Protein AF-A0A6N8XDD1-F1 (afdb_monomer)

Secondary structure (DSSP, 8-state):
-HHHHHHHHHHHHHHHHHTT-HHHHHHHHHHHHHHHTTSS-HHHHHHHHHHHHHHHHHHHHHHHHHHHTT----

Foldseek 3Di:
DVVVVVVVLVVVLVVCVVVVQVQLNVCVVVLVVCVVVVVDDPVVSVVVSVVSSVVVVVVVVVVVCVVPPPDPDD

Mean predicted aligned error: 6.18 Å

Sequence (74 aa):
MKALAGDRRARLRAMLADLKMPGALEAVDGILAQADSGAVTASEAIEELLSAQILLRNNRRLQAAMRSSRLPAV

Structure (mmCIF, N/CA/C/O backbone):
data_AF-A0A6N8XDD1-F1
#
_entry.id   AF-A0A6N8XDD1-F1
#
loop_
_atom_site.group_PDB
_atom_site.id
_atom_site.type_symbol
_atom_site.label_atom_id
_atom_site.label_alt_id
_atom_site.label_comp_id
_atom_site.label_asym_id
_atom_site.label_entity_id
_atom_site.label_seq_id
_atom_site.pdbx_PDB_ins_code
_atom_site.Cartn_x
_atom_site.Cartn_y
_atom_site.Cartn_z
_atom_site.occupancy
_atom_site.B_iso_or_equiv
_atom_site.auth_seq_id
_atom_site.auth_comp_id
_atom_site.auth_asym_id
_atom_site.auth_atom_id
_atom_site.pdbx_PDB_model_num
ATOM 1 N N . MET A 1 1 ? -23.413 -4.703 5.868 1.00 58.62 1 MET A N 1
ATOM 2 C CA . MET A 1 1 ? -22.443 -3.692 5.371 1.00 58.62 1 MET A CA 1
ATOM 3 C C . MET A 1 1 ? -21.057 -4.253 5.014 1.00 58.62 1 MET A C 1
ATOM 5 O O . MET A 1 1 ? -20.491 -3.794 4.034 1.00 58.62 1 MET A O 1
ATOM 9 N N . LYS A 1 2 ? -20.508 -5.261 5.715 1.00 55.41 2 LYS A N 1
ATOM 10 C CA . LYS A 1 2 ? -19.135 -5.784 5.498 1.00 55.41 2 LYS A CA 1
ATOM 11 C C . LYS A 1 2 ? -18.835 -6.352 4.092 1.00 55.41 2 LYS A C 1
ATOM 13 O O . LYS A 1 2 ? -17.711 -6.227 3.619 1.00 55.41 2 LYS A O 1
ATOM 18 N N . ALA A 1 3 ? -19.837 -6.894 3.394 1.00 60.75 3 ALA A N 1
ATOM 19 C CA . ALA A 1 3 ? -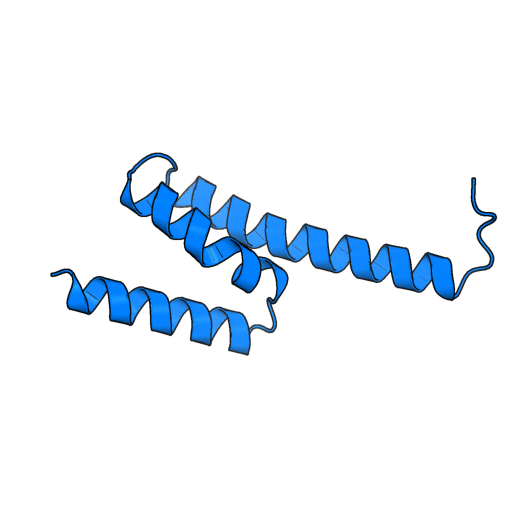19.690 -7.363 2.009 1.00 60.75 3 ALA A CA 1
ATOM 20 C C . ALA A 1 3 ? -19.370 -6.225 1.014 1.00 60.75 3 ALA A C 1
ATOM 22 O O . ALA A 1 3 ? -18.538 -6.398 0.128 1.00 60.75 3 ALA A O 1
ATOM 23 N N . LEU A 1 4 ? -19.957 -5.035 1.210 1.00 64.50 4 LEU A N 1
ATOM 24 C CA . LEU A 1 4 ? -19.710 -3.852 0.370 1.00 64.50 4 LEU A CA 1
ATOM 25 C C . LEU A 1 4 ? -18.289 -3.304 0.560 1.00 64.50 4 LEU A C 1
ATOM 27 O O . LEU A 1 4 ? -17.670 -2.833 -0.393 1.00 64.50 4 LEU A O 1
ATOM 31 N N . ALA A 1 5 ? -17.756 -3.395 1.783 1.00 66.94 5 ALA A N 1
ATOM 32 C CA . ALA A 1 5 ? -16.379 -3.009 2.074 1.00 66.94 5 ALA A CA 1
ATOM 33 C C . ALA A 1 5 ? -15.383 -3.937 1.358 1.00 66.94 5 ALA A C 1
ATOM 35 O O . ALA A 1 5 ? -14.463 -3.448 0.708 1.00 66.94 5 ALA A O 1
ATOM 36 N N . GLY A 1 6 ? -15.608 -5.258 1.386 1.00 77.62 6 GLY A N 1
ATOM 37 C CA . GLY A 1 6 ? -14.785 -6.226 0.647 1.00 77.62 6 GLY A CA 1
ATOM 38 C C . GLY A 1 6 ? -14.750 -5.954 -0.862 1.00 77.62 6 GLY A C 1
ATOM 39 O O . GLY A 1 6 ? -13.675 -5.920 -1.461 1.00 77.62 6 GLY A O 1
ATOM 40 N N . ASP A 1 7 ? -15.909 -5.656 -1.447 1.00 88.00 7 ASP A N 1
ATOM 41 C CA . ASP A 1 7 ? -16.056 -5.273 -2.855 1.00 88.00 7 ASP A CA 1
ATOM 42 C C . ASP A 1 7 ? -15.341 -3.942 -3.183 1.00 88.00 7 ASP A C 1
ATOM 44 O O . ASP A 1 7 ? -14.643 -3.813 -4.191 1.00 88.00 7 ASP A O 1
ATOM 48 N N . ARG A 1 8 ? -15.404 -2.946 -2.285 1.00 90.31 8 ARG A N 1
ATOM 49 C CA . ARG A 1 8 ? -14.645 -1.690 -2.432 1.00 90.31 8 ARG A CA 1
ATOM 50 C C . ARG A 1 8 ? -13.131 -1.928 -2.414 1.00 90.31 8 ARG A C 1
ATOM 52 O O . ARG A 1 8 ? -12.439 -1.383 -3.272 1.00 90.31 8 ARG A O 1
ATOM 59 N N . ARG A 1 9 ? -12.622 -2.754 -1.491 1.00 92.00 9 ARG A N 1
ATOM 60 C CA . ARG A 1 9 ? -11.187 -3.090 -1.419 1.00 92.00 9 ARG A CA 1
ATOM 61 C C . ARG A 1 9 ? -10.718 -3.831 -2.673 1.00 92.00 9 ARG A C 1
ATOM 63 O O . ARG A 1 9 ? -9.645 -3.539 -3.189 1.00 92.00 9 ARG A O 1
ATOM 70 N N . ALA A 1 10 ? -11.527 -4.753 -3.198 1.00 94.06 10 ALA A N 1
ATOM 71 C CA . ALA A 1 10 ? -11.228 -5.450 -4.448 1.00 94.06 10 ALA A CA 1
ATOM 72 C C . ALA A 1 10 ? -11.123 -4.481 -5.639 1.00 94.06 10 ALA A C 1
ATOM 74 O O . ALA A 1 10 ? -10.140 -4.531 -6.380 1.00 94.06 10 ALA A O 1
ATOM 75 N N . ARG A 1 11 ? -12.070 -3.541 -5.775 1.00 95.75 11 ARG A N 1
ATOM 76 C CA . ARG A 1 11 ? -12.003 -2.489 -6.804 1.00 95.75 11 ARG A CA 1
ATOM 77 C C . ARG A 1 11 ? -10.767 -1.605 -6.674 1.00 95.75 11 ARG A C 1
ATOM 79 O O . ARG A 1 11 ? -10.130 -1.325 -7.681 1.00 95.75 11 ARG A O 1
ATOM 86 N N . LEU A 1 12 ? -10.404 -1.198 -5.456 1.00 95.12 12 LEU A N 1
ATOM 87 C CA . LEU A 1 12 ? -9.196 -0.395 -5.232 1.00 95.12 12 LEU A CA 1
ATOM 88 C C . LEU A 1 12 ? -7.935 -1.135 -5.690 1.00 95.12 12 LEU A C 1
ATOM 90 O O . LEU A 1 12 ? -7.126 -0.560 -6.412 1.00 95.12 12 LEU A O 1
ATOM 94 N N . ARG A 1 13 ? -7.795 -2.426 -5.361 1.00 95.94 13 ARG A N 1
ATOM 95 C CA . ARG A 1 13 ? -6.669 -3.240 -5.853 1.00 95.94 13 ARG A CA 1
ATOM 96 C C . ARG A 1 13 ? -6.658 -3.340 -7.379 1.00 95.94 13 ARG A C 1
ATOM 98 O O . ARG A 1 13 ? -5.604 -3.182 -7.985 1.00 95.94 13 ARG A O 1
ATOM 105 N N . ALA A 1 14 ? -7.818 -3.536 -8.008 1.00 97.06 14 ALA A N 1
ATOM 106 C CA . ALA A 1 14 ? -7.916 -3.565 -9.467 1.00 97.06 14 ALA A CA 1
ATOM 107 C C . ALA A 1 14 ? -7.477 -2.233 -10.104 1.00 97.06 14 ALA A C 1
ATOM 109 O O . ALA A 1 14 ? -6.695 -2.242 -11.050 1.00 97.06 14 ALA A O 1
ATOM 110 N N . MET A 1 15 ? -7.898 -1.094 -9.544 1.00 97.38 15 MET A N 1
ATOM 111 C CA . MET A 1 15 ? -7.472 0.234 -10.004 1.00 97.38 15 MET A CA 1
ATOM 112 C C . MET A 1 15 ? -5.957 0.434 -9.860 1.00 97.38 15 MET A C 1
ATOM 114 O O . MET A 1 15 ? -5.310 0.903 -10.790 1.00 97.38 15 MET A O 1
ATOM 118 N N . LEU A 1 16 ? -5.362 0.045 -8.727 1.00 97.31 16 LEU A N 1
ATOM 119 C CA . LEU A 1 16 ? -3.911 0.156 -8.520 1.00 97.31 16 LEU A CA 1
ATOM 120 C C . LEU A 1 16 ? -3.110 -0.743 -9.476 1.00 97.31 16 LEU A C 1
ATOM 122 O O . LEU A 1 16 ? -2.032 -0.358 -9.937 1.00 97.31 16 LEU A O 1
ATOM 126 N N . ALA A 1 17 ? -3.640 -1.925 -9.801 1.00 97.50 17 ALA A N 1
ATOM 127 C CA . ALA A 1 17 ? -3.054 -2.823 -10.791 1.00 97.50 17 ALA A CA 1
ATOM 128 C C . ALA A 1 17 ? -3.129 -2.249 -12.216 1.00 97.50 17 ALA A C 1
ATOM 130 O O . ALA A 1 17 ? -2.170 -2.379 -12.986 1.00 97.50 17 ALA A O 1
ATOM 131 N N . ASP A 1 18 ? -4.235 -1.588 -12.561 1.00 98.06 18 ASP A N 1
ATOM 132 C CA . ASP A 1 18 ? -4.401 -0.908 -13.846 1.00 98.06 18 ASP A CA 1
ATOM 133 C C . ASP A 1 18 ? -3.426 0.272 -13.981 1.00 98.06 18 ASP A C 1
ATOM 135 O O . ASP A 1 18 ? -2.663 0.348 -14.946 1.00 98.06 18 ASP A O 1
ATOM 139 N N . LEU A 1 19 ? -3.306 1.082 -12.921 1.00 97.31 19 LEU A N 1
ATOM 140 C CA . LEU A 1 19 ? -2.358 2.199 -12.806 1.00 97.31 19 LEU A CA 1
ATOM 141 C C . LEU A 1 19 ? -0.882 1.776 -12.699 1.00 97.31 19 LEU A C 1
ATOM 143 O O . LEU A 1 19 ? -0.002 2.632 -12.604 1.00 97.31 19 LEU A O 1
ATOM 147 N N . LYS A 1 20 ? -0.582 0.470 -12.702 1.00 97.19 20 LYS A N 1
ATOM 148 C CA . LYS A 1 20 ? 0.780 -0.074 -12.568 1.00 97.19 20 LYS A CA 1
ATOM 149 C C . LYS A 1 20 ? 1.495 0.453 -11.321 1.00 97.19 20 LYS A C 1
ATOM 151 O O . LYS A 1 20 ? 2.665 0.844 -11.376 1.00 97.19 20 LYS A O 1
ATOM 156 N N . MET A 1 21 ? 0.803 0.425 -10.183 1.00 97.94 21 MET A N 1
ATOM 157 C CA . MET A 1 21 ? 1.338 0.857 -8.891 1.00 97.94 21 MET A CA 1
ATOM 158 C C . MET A 1 21 ? 1.633 -0.328 -7.952 1.00 97.94 21 MET A C 1
ATOM 160 O O . MET A 1 21 ? 0.922 -0.517 -6.966 1.00 97.94 21 MET A O 1
ATOM 164 N N . PRO A 1 22 ? 2.670 -1.148 -8.221 1.00 96.31 22 PRO A N 1
ATOM 165 C CA . PRO A 1 22 ? 2.977 -2.318 -7.399 1.00 96.31 22 PRO A CA 1
ATOM 166 C C . PRO A 1 22 ? 3.370 -1.966 -5.957 1.00 96.31 22 PRO A C 1
ATOM 168 O O . PRO A 1 22 ? 2.998 -2.696 -5.051 1.00 96.31 22 PRO A O 1
ATOM 171 N N . GLY A 1 23 ? 4.027 -0.826 -5.716 1.00 96.25 23 GLY A N 1
ATOM 172 C CA . GLY A 1 23 ? 4.380 -0.404 -4.355 1.00 96.25 23 GLY A CA 1
ATOM 173 C C . GLY A 1 23 ? 3.153 0.003 -3.544 1.00 96.25 23 GLY A C 1
ATOM 174 O O . GLY A 1 23 ? 3.057 -0.302 -2.362 1.00 96.25 23 GLY A O 1
ATOM 175 N N . ALA A 1 24 ? 2.164 0.618 -4.197 1.00 96.94 24 ALA A N 1
ATOM 176 C CA . ALA A 1 24 ? 0.874 0.886 -3.567 1.00 96.94 24 ALA A CA 1
ATOM 177 C C . ALA A 1 24 ? 0.086 -0.410 -3.306 1.00 96.94 24 ALA A C 1
ATOM 179 O O . ALA A 1 24 ? -0.525 -0.540 -2.252 1.00 96.94 24 ALA A O 1
ATOM 180 N N . LEU A 1 25 ? 0.112 -1.379 -4.232 1.00 97.25 25 LEU A N 1
ATOM 181 C CA . LEU A 1 25 ? -0.542 -2.684 -4.055 1.00 97.25 25 LEU A CA 1
ATOM 182 C C . LEU A 1 25 ? 0.003 -3.465 -2.858 1.00 97.25 25 LEU A C 1
ATOM 184 O O . LEU A 1 25 ? -0.771 -4.118 -2.167 1.00 97.25 25 LEU A O 1
ATOM 188 N N . GLU A 1 26 ? 1.310 -3.393 -2.612 1.00 96.44 26 GLU A N 1
ATOM 189 C CA . GLU A 1 26 ? 1.943 -4.036 -1.457 1.00 96.44 26 GLU A CA 1
ATOM 190 C C . GLU A 1 26 ? 1.486 -3.408 -0.127 1.00 96.44 26 GLU A C 1
ATOM 192 O O . GLU A 1 26 ? 1.316 -4.117 0.862 1.00 96.44 26 GLU A O 1
ATOM 197 N N . ALA A 1 27 ? 1.233 -2.095 -0.103 1.00 97.50 27 ALA A N 1
ATOM 198 C CA . ALA A 1 27 ? 0.896 -1.356 1.116 1.00 97.50 27 ALA A CA 1
ATOM 199 C C . ALA A 1 27 ? -0.618 -1.204 1.385 1.00 97.50 27 ALA A C 1
ATOM 201 O O . ALA A 1 27 ? -1.023 -1.001 2.532 1.00 97.50 27 ALA A O 1
ATOM 202 N N . VAL A 1 28 ? -1.469 -1.300 0.354 1.00 97.06 28 VAL A N 1
ATOM 203 C CA . VAL A 1 28 ? -2.891 -0.902 0.417 1.00 97.06 28 VAL A CA 1
ATOM 204 C C . VAL A 1 28 ? -3.685 -1.625 1.506 1.00 97.06 28 VAL A C 1
ATOM 206 O O . VAL A 1 28 ? -4.555 -1.024 2.130 1.00 97.06 28 VAL A O 1
ATOM 209 N N . ASP A 1 29 ? -3.384 -2.893 1.781 1.00 95.25 29 ASP A N 1
ATOM 210 C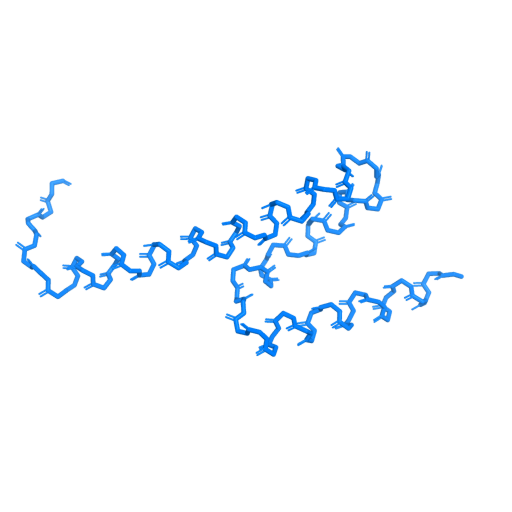 CA . ASP A 1 29 ? -4.144 -3.682 2.754 1.00 95.25 29 ASP A CA 1
ATOM 211 C C . ASP A 1 29 ? -3.909 -3.224 4.194 1.00 95.25 29 ASP A C 1
ATOM 213 O O . ASP A 1 29 ? -4.863 -3.149 4.973 1.00 95.25 29 ASP A O 1
ATOM 217 N N . GLY A 1 30 ? -2.666 -2.866 4.527 1.00 96.75 30 GLY A N 1
ATOM 218 C CA . GLY A 1 30 ? -2.318 -2.298 5.828 1.00 96.75 30 GLY A CA 1
ATOM 219 C C . GLY A 1 30 ? -2.890 -0.894 6.000 1.00 96.75 30 GLY A C 1
ATOM 220 O O . GLY A 1 30 ? -3.508 -0.600 7.019 1.00 96.75 30 GLY A O 1
ATOM 221 N N . ILE A 1 31 ? -2.768 -0.052 4.972 1.00 97.31 31 ILE A N 1
ATOM 222 C CA . ILE A 1 31 ? -3.291 1.322 4.981 1.00 97.31 31 ILE A CA 1
ATOM 223 C C . ILE A 1 31 ? -4.816 1.323 5.158 1.00 97.31 3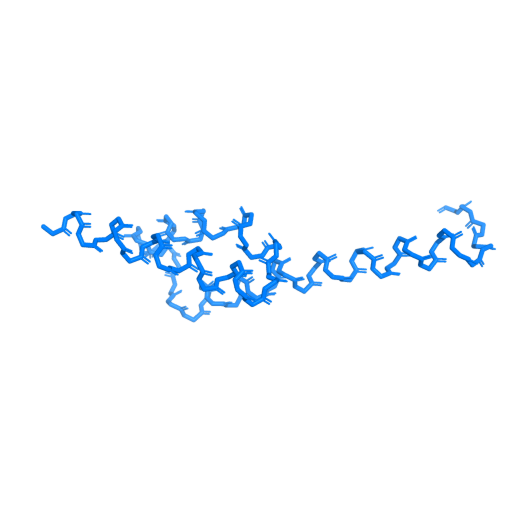1 ILE A C 1
ATOM 225 O O . ILE A 1 31 ? -5.347 2.044 5.998 1.00 97.31 31 ILE A O 1
ATOM 229 N N . LEU A 1 32 ? -5.538 0.466 4.429 1.00 95.56 32 LEU A N 1
ATOM 230 C CA . LEU A 1 32 ? -6.992 0.347 4.572 1.00 95.56 32 LEU A CA 1
ATOM 231 C C . LEU A 1 32 ? -7.405 -0.197 5.942 1.00 95.56 32 LEU A C 1
ATOM 233 O O . LEU A 1 32 ? -8.470 0.161 6.435 1.00 95.56 32 LEU A O 1
ATOM 237 N N . ALA A 1 33 ? -6.596 -1.057 6.566 1.00 95.06 33 ALA A N 1
ATOM 238 C CA . ALA A 1 33 ? -6.863 -1.512 7.927 1.00 95.06 33 ALA A CA 1
ATOM 239 C C . ALA A 1 33 ? -6.731 -0.367 8.947 1.00 95.06 33 ALA A C 1
ATOM 241 O O . ALA A 1 33 ? -7.595 -0.240 9.812 1.00 95.06 33 ALA A O 1
ATOM 242 N N . GLN A 1 34 ? -5.707 0.482 8.808 1.00 96.56 34 GLN A N 1
ATOM 243 C CA . GLN A 1 34 ? -5.504 1.665 9.654 1.00 96.56 34 GLN A CA 1
ATOM 244 C C . GLN A 1 34 ? -6.589 2.729 9.438 1.00 96.56 34 GLN A C 1
ATOM 246 O O . GLN A 1 34 ? -7.090 3.317 10.396 1.00 96.56 34 GLN A O 1
ATOM 251 N N . ALA A 1 35 ? -6.990 2.954 8.187 1.00 95.50 35 ALA A N 1
ATOM 252 C CA . ALA A 1 35 ? -8.067 3.881 7.859 1.00 95.50 35 ALA A CA 1
ATOM 253 C C . ALA A 1 35 ? -9.411 3.402 8.435 1.00 95.50 35 ALA A C 1
ATOM 255 O O . ALA A 1 35 ? -10.127 4.178 9.064 1.00 95.50 35 ALA A O 1
ATOM 256 N N . ASP A 1 36 ? -9.728 2.109 8.296 1.00 93.94 36 ASP A N 1
ATOM 257 C CA . ASP A 1 36 ? -10.967 1.532 8.834 1.00 93.94 36 ASP A CA 1
ATOM 258 C C . ASP A 1 36 ? -10.995 1.513 10.374 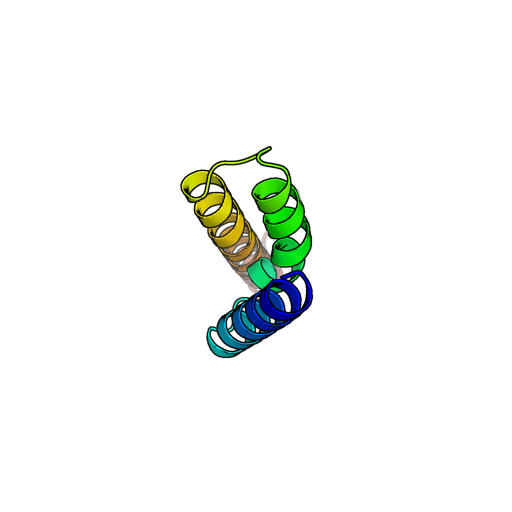1.00 93.94 36 ASP A C 1
ATOM 260 O O . ASP A 1 36 ? -12.077 1.538 10.962 1.00 93.94 36 ASP A O 1
ATOM 264 N N . SER A 1 37 ? -9.834 1.483 11.042 1.00 95.38 37 SER A N 1
ATOM 265 C CA . SER A 1 37 ? -9.746 1.634 12.500 1.00 95.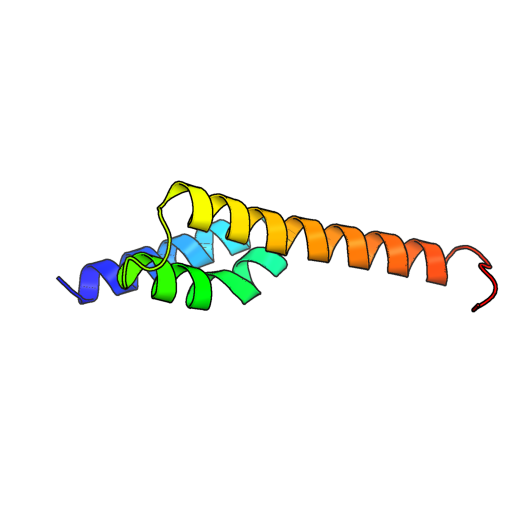38 37 SER A CA 1
ATOM 266 C C . SER A 1 37 ? -9.767 3.092 12.970 1.00 95.38 37 SER A C 1
ATOM 268 O O . SER A 1 37 ? -9.785 3.329 14.175 1.00 95.38 37 SER A O 1
ATOM 270 N N . GLY A 1 38 ? -9.731 4.063 12.050 1.00 96.06 38 GLY A N 1
ATOM 271 C CA . GLY A 1 38 ? -9.610 5.490 12.360 1.00 96.06 38 GLY A CA 1
ATOM 272 C C . GLY A 1 38 ? -8.230 5.901 12.884 1.00 96.06 38 GLY A C 1
ATOM 273 O O . GLY A 1 38 ? -8.111 6.959 13.493 1.00 96.06 38 GLY A O 1
ATOM 274 N N . ALA A 1 39 ? -7.201 5.069 12.682 1.00 97.38 39 ALA A N 1
ATOM 275 C CA . ALA A 1 39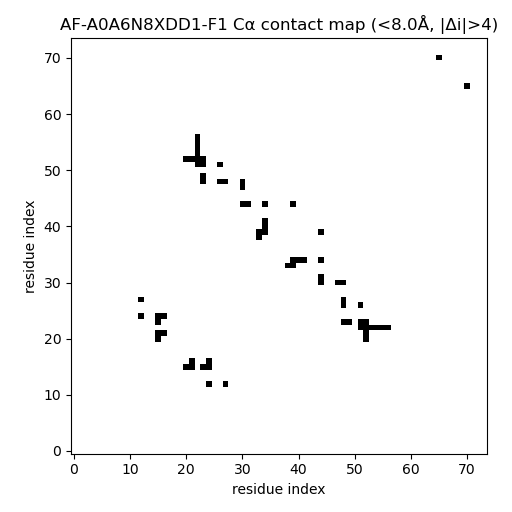 ? -5.832 5.365 13.113 1.00 97.38 39 ALA A CA 1
ATOM 276 C C . ALA A 1 39 ? -5.158 6.424 12.226 1.00 97.38 39 ALA A C 1
ATOM 278 O O . ALA A 1 39 ? -4.281 7.141 12.695 1.00 97.38 39 ALA A O 1
ATOM 279 N N . VAL A 1 40 ? -5.598 6.527 10.970 1.00 97.69 40 VAL A N 1
ATOM 280 C CA . VAL A 1 40 ? -5.176 7.554 10.014 1.00 97.69 40 VAL A CA 1
ATOM 281 C C . VAL A 1 40 ? -6.396 8.196 9.369 1.00 97.69 40 VAL A C 1
ATOM 283 O O . VAL A 1 40 ? -7.429 7.556 9.144 1.00 97.69 40 VAL A O 1
ATOM 286 N N . THR A 1 41 ? -6.278 9.476 9.051 1.00 97.81 41 THR A N 1
ATOM 287 C CA . THR A 1 41 ? -7.245 10.207 8.238 1.00 97.81 41 THR A CA 1
ATOM 288 C C . THR A 1 41 ? -7.196 9.740 6.782 1.00 97.81 41 THR A C 1
ATOM 290 O O . THR A 1 41 ? -6.234 9.127 6.317 1.00 97.81 41 THR A O 1
ATOM 293 N N . ALA A 1 42 ? -8.235 10.071 6.011 1.00 95.31 42 ALA A N 1
ATOM 294 C CA . ALA A 1 42 ? -8.262 9.760 4.583 1.00 95.31 42 ALA A CA 1
ATOM 295 C C . ALA A 1 42 ? -7.094 10.407 3.813 1.00 95.31 42 ALA A C 1
ATOM 297 O O . ALA A 1 42 ? -6.562 9.794 2.889 1.00 95.31 42 ALA A O 1
ATOM 298 N N . SER A 1 43 ? -6.687 11.624 4.193 1.00 98.06 43 SER A N 1
ATOM 299 C CA . SER A 1 43 ? -5.565 12.328 3.564 1.00 98.06 43 SER A CA 1
ATOM 300 C C . SER A 1 43 ? -4.233 11.626 3.836 1.00 98.06 43 SER A C 1
ATOM 302 O O . SER A 1 43 ? -3.484 11.382 2.893 1.00 98.06 43 SER A O 1
ATOM 304 N N . GLU A 1 44 ? -3.981 11.233 5.088 1.00 98.31 44 GLU A N 1
ATOM 305 C CA . GLU A 1 44 ? -2.778 10.482 5.482 1.00 98.31 44 GLU A CA 1
ATOM 306 C C . GLU A 1 44 ? -2.715 9.126 4.770 1.00 98.31 44 GLU A C 1
ATOM 308 O O . GLU A 1 44 ? -1.693 8.775 4.189 1.00 98.31 44 GLU A O 1
ATOM 313 N N . ALA A 1 45 ? -3.837 8.404 4.692 1.00 98.00 45 ALA A N 1
ATOM 314 C CA . ALA A 1 45 ? -3.902 7.134 3.971 1.00 98.00 45 ALA A CA 1
ATOM 315 C C . ALA A 1 45 ? -3.547 7.275 2.475 1.00 98.00 45 ALA A C 1
ATOM 317 O O . ALA A 1 45 ? -2.884 6.407 1.901 1.00 98.00 45 ALA A O 1
ATOM 318 N N . ILE A 1 46 ? -3.981 8.361 1.823 1.00 97.50 46 ILE A N 1
ATOM 319 C CA . ILE A 1 46 ? -3.631 8.641 0.422 1.00 97.50 46 ILE A CA 1
ATOM 320 C C . ILE A 1 46 ? -2.140 8.970 0.299 1.00 97.50 46 ILE A C 1
ATOM 322 O O . ILE A 1 46 ? -1.478 8.461 -0.609 1.00 97.50 46 ILE A O 1
ATOM 326 N N . GLU A 1 47 ? -1.603 9.795 1.196 1.00 98.50 47 GLU A N 1
ATOM 327 C CA . GLU A 1 47 ? -0.184 10.152 1.212 1.00 98.50 47 GLU A CA 1
ATOM 328 C C . GLU A 1 47 ? 0.712 8.923 1.410 1.00 98.50 47 GLU A C 1
ATOM 330 O O . GLU A 1 47 ? 1.666 8.736 0.649 1.00 98.50 47 GLU A O 1
ATOM 335 N N . GLU A 1 48 ? 0.375 8.039 2.352 1.00 98.12 48 GLU A N 1
ATOM 336 C CA . GLU A 1 48 ? 1.081 6.775 2.587 1.00 98.12 48 GLU A CA 1
ATOM 337 C C . GLU A 1 48 ? 1.069 5.878 1.343 1.00 98.12 48 GLU A C 1
ATOM 339 O O . GLU A 1 48 ? 2.109 5.356 0.927 1.00 98.12 48 GLU A O 1
ATOM 344 N N . LEU A 1 49 ? -0.092 5.743 0.694 1.00 97.94 49 LEU A N 1
ATOM 345 C CA . LEU A 1 49 ? -0.258 4.913 -0.499 1.00 97.94 49 LEU A CA 1
ATOM 346 C C . LEU A 1 49 ? 0.605 5.413 -1.668 1.00 97.94 49 LEU A C 1
ATOM 348 O O . LEU A 1 49 ? 1.263 4.624 -2.357 1.00 97.94 49 LEU A O 1
ATOM 352 N N . LEU A 1 50 ? 0.614 6.729 -1.900 1.00 97.81 50 LEU A N 1
ATOM 353 C CA . LEU A 1 50 ? 1.430 7.358 -2.939 1.00 97.81 50 LEU A CA 1
ATOM 354 C C . LEU A 1 50 ? 2.923 7.271 -2.603 1.00 97.81 50 LEU A C 1
ATOM 356 O O . LEU A 1 50 ? 3.734 6.960 -3.482 1.00 97.81 50 LEU A O 1
ATOM 360 N N . SER A 1 51 ? 3.281 7.480 -1.337 1.00 98.31 51 SER A N 1
ATOM 361 C CA . SER A 1 51 ? 4.658 7.394 -0.849 1.00 98.31 51 SER A CA 1
ATOM 362 C C . SER A 1 51 ? 5.243 5.998 -1.048 1.00 98.31 51 SER A C 1
ATOM 364 O O . SER A 1 51 ? 6.353 5.880 -1.569 1.00 98.31 51 SER A O 1
ATOM 366 N N . ALA A 1 52 ? 4.482 4.937 -0.755 1.00 98.12 52 ALA A N 1
ATOM 367 C CA . ALA A 1 52 ? 4.900 3.554 -1.004 1.00 98.12 52 ALA A CA 1
ATOM 368 C C . ALA A 1 52 ? 5.279 3.320 -2.480 1.00 98.12 52 ALA A C 1
ATOM 370 O O . ALA A 1 52 ? 6.331 2.754 -2.796 1.00 98.12 52 ALA A O 1
ATOM 371 N N . GLN A 1 53 ? 4.468 3.831 -3.412 1.00 97.75 53 GLN A N 1
ATOM 372 C CA . GLN A 1 53 ? 4.764 3.730 -4.841 1.00 97.75 53 GLN A CA 1
ATOM 373 C C . GLN A 1 53 ? 5.986 4.564 -5.256 1.00 97.75 53 GLN A C 1
ATOM 375 O O . GLN A 1 53 ? 6.800 4.108 -6.068 1.00 97.75 53 GLN A O 1
ATOM 380 N N . ILE A 1 54 ? 6.119 5.788 -4.741 1.00 97.94 54 ILE A N 1
ATOM 381 C CA . ILE A 1 54 ? 7.250 6.676 -5.044 1.00 97.94 54 ILE A CA 1
ATOM 382 C C . ILE A 1 54 ? 8.563 6.048 -4.567 1.00 97.94 54 ILE A C 1
ATOM 384 O O . ILE A 1 54 ? 9.521 5.981 -5.341 1.00 97.94 54 ILE A O 1
ATOM 388 N N . LEU A 1 55 ? 8.596 5.530 -3.337 1.00 97.69 55 LEU A N 1
ATOM 389 C CA . LEU A 1 55 ? 9.761 4.859 -2.761 1.00 97.69 55 LEU A CA 1
ATOM 390 C C . LEU A 1 55 ? 10.213 3.676 -3.620 1.00 97.69 55 LEU A C 1
ATOM 392 O O . LEU A 1 55 ? 11.391 3.594 -3.977 1.00 97.69 55 LEU A O 1
ATOM 396 N N . LEU A 1 56 ? 9.285 2.810 -4.040 1.00 97.06 56 LEU A N 1
ATOM 397 C CA . LEU A 1 56 ? 9.606 1.673 -4.904 1.00 97.06 56 LEU A CA 1
ATOM 398 C C . LEU A 1 56 ? 10.188 2.118 -6.254 1.00 97.06 56 LEU A C 1
ATOM 400 O O . LEU A 1 56 ? 11.186 1.559 -6.720 1.00 97.06 56 LEU A O 1
ATOM 404 N N . ARG A 1 57 ? 9.591 3.132 -6.897 1.00 96.94 57 ARG A N 1
ATOM 405 C CA . ARG A 1 57 ? 10.104 3.677 -8.168 1.00 96.94 57 ARG A CA 1
ATOM 406 C C . ARG A 1 57 ? 11.506 4.251 -8.000 1.00 96.94 57 ARG A C 1
ATOM 408 O O . ARG A 1 57 ? 12.369 3.981 -8.835 1.00 96.94 57 ARG A O 1
ATOM 415 N N . ASN A 1 58 ? 11.739 5.002 -6.928 1.00 96.19 58 ASN A N 1
ATOM 416 C CA . ASN A 1 58 ? 13.041 5.585 -6.629 1.00 96.19 58 ASN A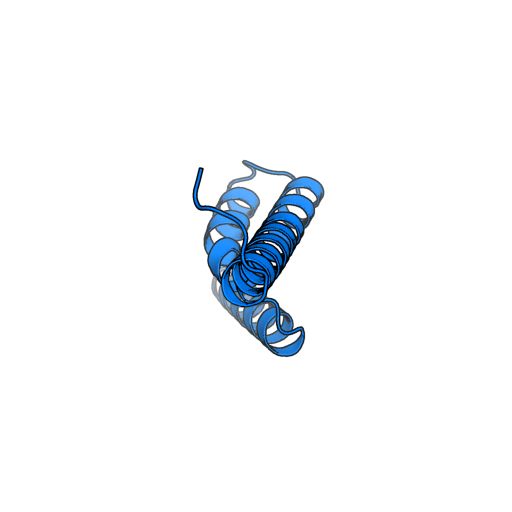 CA 1
ATOM 417 C C . ASN A 1 58 ? 14.093 4.503 -6.386 1.00 96.19 58 ASN A C 1
ATOM 419 O O . ASN A 1 58 ? 15.175 4.578 -6.965 1.00 96.19 58 ASN A O 1
ATOM 423 N N . ASN A 1 59 ? 13.757 3.461 -5.621 1.00 94.38 59 ASN A N 1
ATOM 424 C CA . ASN A 1 59 ? 14.655 2.339 -5.375 1.00 94.38 59 ASN A CA 1
ATOM 425 C C . ASN A 1 59 ? 15.012 1.604 -6.676 1.00 94.38 59 ASN A C 1
ATOM 427 O O . ASN A 1 59 ? 16.189 1.407 -6.963 1.00 94.38 59 ASN A O 1
ATOM 431 N N . ARG A 1 60 ? 14.026 1.291 -7.529 1.00 94.56 60 ARG A N 1
ATOM 432 C CA . ARG A 1 60 ? 14.282 0.664 -8.840 1.00 94.56 60 ARG A CA 1
ATOM 433 C C . ARG A 1 60 ? 15.165 1.532 -9.734 1.00 94.56 60 ARG A C 1
ATOM 435 O O . ARG A 1 60 ? 16.044 1.007 -10.412 1.00 94.56 60 ARG A O 1
ATOM 442 N N . ARG A 1 61 ? 14.956 2.851 -9.728 1.00 93.06 61 ARG A N 1
ATOM 443 C CA . ARG A 1 61 ? 15.755 3.799 -10.515 1.00 93.06 61 ARG A CA 1
ATOM 444 C C . ARG A 1 61 ? 17.196 3.878 -10.007 1.00 93.06 61 ARG A C 1
ATOM 446 O O . ARG A 1 61 ? 18.118 3.866 -10.817 1.00 93.06 61 ARG A O 1
ATOM 453 N N . LEU A 1 62 ? 17.383 3.884 -8.687 1.00 92.88 62 LEU A N 1
ATOM 454 C CA . LEU A 1 62 ? 18.697 3.803 -8.050 1.00 92.88 62 LEU A CA 1
ATOM 455 C C . LEU A 1 62 ? 19.401 2.485 -8.399 1.00 92.88 62 LEU A C 1
ATOM 457 O O . LEU A 1 62 ? 20.534 2.510 -8.859 1.00 92.88 62 LEU A O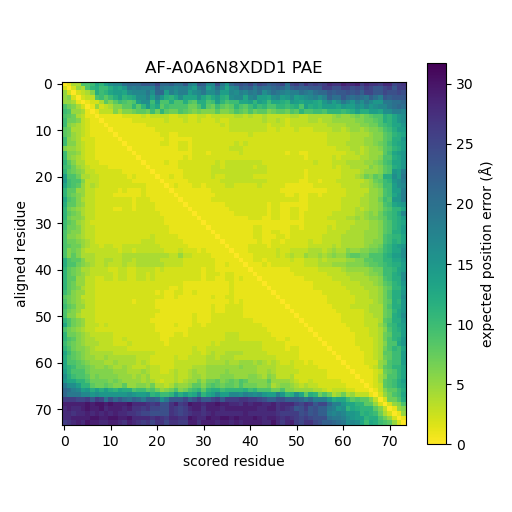 1
ATOM 461 N N . GLN A 1 63 ? 18.718 1.346 -8.267 1.00 92.12 63 GLN A N 1
ATOM 462 C CA . GLN A 1 63 ? 19.263 0.025 -8.599 1.00 92.12 63 GLN A CA 1
ATOM 463 C C . GLN A 1 63 ? 19.649 -0.094 -10.077 1.00 92.12 63 GLN A C 1
ATOM 465 O O . GLN A 1 63 ? 20.701 -0.641 -10.399 1.00 92.12 63 GLN A O 1
ATOM 470 N N . ALA A 1 64 ? 18.829 0.441 -10.986 1.00 90.19 64 ALA A N 1
ATOM 471 C CA . ALA A 1 64 ? 19.155 0.492 -12.406 1.00 90.19 64 ALA A CA 1
ATOM 472 C C . ALA A 1 64 ? 20.424 1.317 -12.655 1.00 90.19 64 ALA A C 1
ATOM 474 O O . ALA A 1 64 ? 21.318 0.838 -13.346 1.00 90.19 64 ALA A O 1
ATOM 475 N N . ALA A 1 65 ? 20.539 2.495 -12.029 1.00 88.62 65 ALA A N 1
ATOM 476 C CA . ALA A 1 65 ? 21.737 3.324 -12.113 1.00 88.62 65 ALA A CA 1
ATOM 477 C C . ALA A 1 65 ? 22.971 2.614 -11.529 1.00 88.62 65 ALA A C 1
ATOM 479 O O . ALA A 1 65 ? 24.015 2.593 -12.169 1.00 88.62 65 ALA A O 1
ATOM 480 N N . MET A 1 66 ? 22.864 1.958 -10.371 1.00 88.88 66 MET A N 1
ATOM 481 C CA . MET A 1 66 ? 23.968 1.184 -9.783 1.00 88.88 66 MET A CA 1
ATOM 482 C C . MET A 1 66 ? 24.438 0.059 -10.715 1.00 88.88 66 MET A C 1
ATOM 484 O O . MET A 1 66 ? 25.638 -0.105 -10.922 1.00 88.88 66 MET A O 1
ATOM 488 N N . ARG A 1 67 ? 23.499 -0.676 -11.326 1.00 84.44 67 ARG A N 1
ATOM 489 C CA . ARG A 1 67 ? 23.795 -1.767 -12.269 1.00 84.44 67 ARG A CA 1
ATOM 490 C C . ARG A 1 67 ? 24.377 -1.268 -13.594 1.00 84.44 67 ARG A C 1
ATOM 492 O O . ARG A 1 67 ? 25.218 -1.952 -14.165 1.00 84.44 67 ARG A O 1
ATOM 499 N N . SER A 1 68 ? 23.942 -0.107 -14.090 1.00 81.25 68 SER A N 1
ATOM 500 C CA . SER A 1 68 ? 24.386 0.433 -15.381 1.00 81.25 68 SER A CA 1
ATOM 501 C C . SER A 1 68 ? 25.642 1.312 -15.300 1.00 81.25 68 SER A C 1
ATOM 503 O O . SER A 1 68 ? 26.267 1.548 -16.330 1.00 81.25 68 SER A O 1
ATOM 505 N N . SER A 1 69 ? 26.002 1.840 -14.120 1.00 63.34 69 SER A N 1
ATOM 506 C CA . SER A 1 69 ? 26.842 3.047 -14.013 1.00 63.34 69 SER A CA 1
ATOM 507 C C . SER A 1 69 ? 28.209 2.922 -13.333 1.00 63.34 69 SER A C 1
ATOM 509 O O . SER A 1 69 ? 28.816 3.965 -13.115 1.00 63.34 69 SER A O 1
ATOM 511 N N . ARG A 1 70 ? 28.797 1.755 -13.041 1.00 61.88 70 ARG A N 1
ATOM 512 C CA . ARG A 1 70 ? 30.211 1.760 -12.572 1.00 61.88 70 ARG A CA 1
ATOM 513 C C . ARG A 1 70 ? 30.410 2.601 -11.283 1.00 61.88 70 ARG A C 1
ATOM 515 O O . ARG A 1 70 ? 31.459 3.216 -11.107 1.00 61.88 70 ARG A O 1
ATOM 522 N N . LEU A 1 71 ? 29.396 2.687 -10.416 1.00 52.06 71 LEU A N 1
ATOM 523 C CA . LEU A 1 71 ? 29.555 3.298 -9.095 1.00 52.06 71 LEU A CA 1
ATOM 524 C C . LEU A 1 71 ? 30.362 2.314 -8.238 1.00 52.06 71 LEU A C 1
ATOM 526 O O . LEU A 1 71 ? 29.949 1.154 -8.146 1.00 52.06 71 LEU A O 1
ATOM 530 N N . PRO A 1 72 ? 31.508 2.715 -7.654 1.00 51.19 72 PRO A N 1
ATOM 531 C CA . PRO A 1 72 ? 32.190 1.854 -6.707 1.00 51.19 72 PRO A CA 1
ATOM 532 C C . PRO A 1 72 ? 31.231 1.625 -5.542 1.00 51.19 72 PRO A C 1
ATOM 534 O O . PRO A 1 72 ? 30.635 2.574 -5.033 1.00 51.19 72 PRO A O 1
ATOM 537 N N . ALA A 1 73 ? 31.044 0.360 -5.171 1.00 53.38 73 ALA A N 1
ATOM 538 C CA . ALA A 1 73 ? 30.419 0.029 -3.906 1.00 53.38 73 ALA A CA 1
ATOM 539 C C . ALA A 1 73 ? 31.261 0.695 -2.809 1.00 53.38 73 ALA A C 1
ATOM 541 O O . ALA A 1 73 ? 32.417 0.321 -2.608 1.00 53.38 73 ALA A O 1
ATOM 542 N N . VAL A 1 74 ? 30.707 1.731 -2.189 1.00 55.78 74 VAL A N 1
ATOM 543 C CA . VAL A 1 74 ? 31.135 2.250 -0.890 1.00 55.78 74 VAL A CA 1
ATOM 544 C C . VAL A 1 74 ? 30.066 1.845 0.102 1.00 55.78 74 VAL A C 1
ATOM 546 O O . VAL A 1 74 ? 28.873 2.039 -0.232 1.00 55.78 74 VAL A O 1
#

pLDDT: mean 89.73, std 13.71, range [51.19, 98.5]

Solvent-accessible surface area (backbone atoms only — not comparable to full-atom values): 4192 Å² total; per-residue (Å²): 116,71,69,60,52,54,52,52,53,52,50,51,50,52,50,32,60,72,70,68,29,66,36,23,59,75,45,45,67,62,43,51,52,36,42,76,69,63,76,38,52,75,69,54,44,50,5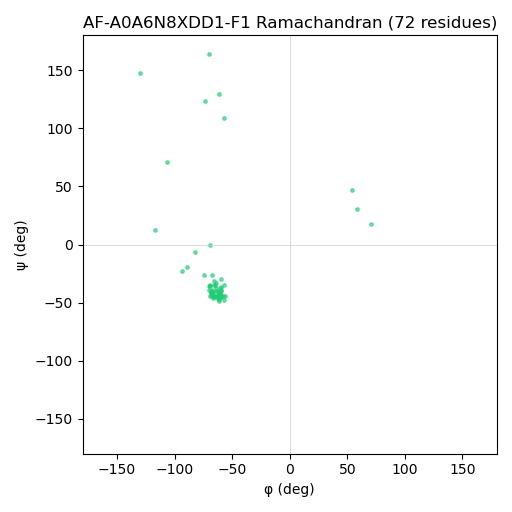1,52,38,52,46,40,28,51,53,48,52,50,50,52,52,50,52,50,47,54,75,74,55,83,60,78,90,123

Radius of gyration: 16.09 Å; Cα contacts (8 Å, |Δi|>4): 35; chains: 1; bounding box: 55×20×28 Å

Nearest PDB structures (foldseek):
  8q4d-assembly1_O  TM=8.388E-01  e=2.162E-02  Geobacillus stearothermophilus
  8q3w-assembly1_A  TM=8.289E-01  e=3.994E-02  Geobacillus stearothermophilus
  6o35-assembly1_B-2  TM=4.108E-01  e=7.106E+00  synthetic construct
  6o35-assembly1_A  TM=2.964E-01  e=5.410E+00  synthetic construct